Protein AF-A0A8T4ZIY9-F1 (afdb_monomer_lite)

Foldseek 3Di:
DFDDKDKDWDQWDQDPVGIDGTDIDIGGTDDDPPPPDPDDPAPPDDPCRCVVVVVVVCVVPPDDDDDPDPD

Radius of gyration: 29.28 Å; chains: 1; bounding box: 62×22×69 Å

Secondary structure (DSSP, 8-state):
-B---EEEEEEEEEETTEEEEEEEEEE---B----SSPPPSSSS--TTTTHHHHHHHHHHS------S---

Structure (mmCIF, N/CA/C/O backbone):
data_AF-A0A8T4ZIY9-F1
#
_entry.id   AF-A0A8T4ZIY9-F1
#
loop_
_atom_site.group_PDB
_atom_site.id
_atom_site.type_symbol
_atom_site.label_atom_id
_atom_site.label_alt_id
_atom_site.label_comp_id
_atom_site.label_asym_id
_atom_site.label_entity_id
_atom_site.label_seq_id
_atom_site.pdbx_PDB_ins_code
_atom_site.Cartn_x
_atom_site.Cartn_y
_atom_site.Cartn_z
_atom_site.occupancy
_atom_site.B_iso_or_equiv
_atom_site.auth_seq_id
_atom_site.auth_comp_id
_atom_site.auth_asym_id
_atom_site.auth_atom_id
_atom_site.pdbx_PDB_model_num
ATOM 1 N N . MET A 1 1 ? -24.993 2.909 3.985 1.00 53.81 1 MET A N 1
ATOM 2 C CA . MET A 1 1 ? -26.462 2.771 4.202 1.00 53.81 1 MET A CA 1
ATOM 3 C C . MET A 1 1 ? -26.770 2.977 5.689 1.00 53.81 1 MET A C 1
ATOM 5 O O . MET A 1 1 ? -26.010 2.485 6.509 1.00 53.81 1 MET A O 1
ATOM 9 N N . SER A 1 2 ? -27.821 3.718 6.075 1.00 52.81 2 SER A N 1
ATOM 10 C CA . SER A 1 2 ? -28.139 3.936 7.504 1.00 52.81 2 SER A CA 1
ATOM 11 C C . SER A 1 2 ? -28.752 2.672 8.119 1.00 52.81 2 SER A C 1
ATOM 13 O O . SER A 1 2 ? -29.831 2.245 7.704 1.00 52.81 2 SER A O 1
ATOM 15 N N . LYS A 1 3 ? -28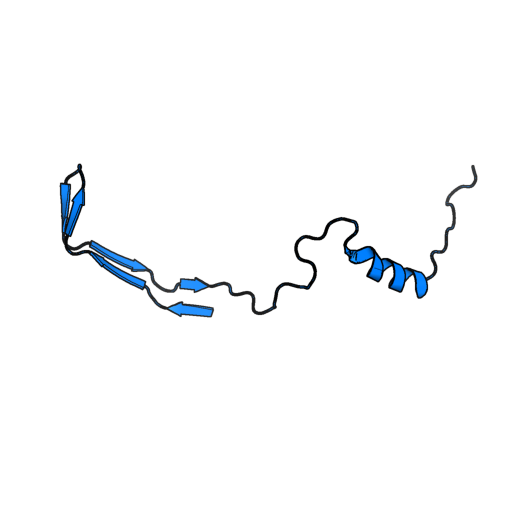.071 2.061 9.094 1.00 56.56 3 LYS A N 1
ATOM 16 C CA . LYS A 1 3 ? -28.527 0.843 9.779 1.00 56.56 3 LYS A CA 1
ATOM 17 C C . LYS A 1 3 ? -28.918 1.172 11.225 1.00 56.56 3 LYS A C 1
ATOM 19 O O . LYS A 1 3 ? -28.146 0.963 12.147 1.00 56.56 3 LYS A O 1
ATOM 24 N N . LYS A 1 4 ? -30.185 1.581 11.376 1.00 62.50 4 LYS A N 1
ATOM 25 C CA . LYS A 1 4 ? -31.010 1.560 12.607 1.00 62.50 4 LYS A CA 1
ATOM 26 C C . LYS A 1 4 ? -30.622 2.533 13.735 1.00 62.50 4 LYS A C 1
ATOM 28 O O . LYS A 1 4 ? -29.476 2.940 13.876 1.00 62.50 4 LYS A O 1
ATOM 33 N N . ASP A 1 5 ? -31.634 2.871 14.535 1.00 63.84 5 ASP A N 1
ATOM 34 C CA . ASP A 1 5 ? -31.515 3.639 15.777 1.00 63.84 5 ASP A CA 1
ATOM 35 C C . ASP A 1 5 ? -31.249 2.676 16.952 1.00 63.84 5 ASP A C 1
ATOM 37 O O . ASP A 1 5 ? -31.921 1.644 17.076 1.00 63.84 5 ASP A O 1
ATOM 41 N N . LEU A 1 6 ? -30.287 2.995 17.823 1.00 75.44 6 LEU A N 1
ATOM 42 C CA . LEU A 1 6 ? -29.933 2.194 19.000 1.00 75.44 6 LEU A CA 1
ATOM 43 C C . LEU A 1 6 ? -30.483 2.859 20.267 1.00 75.44 6 LEU A C 1
ATOM 45 O O . LEU A 1 6 ? -30.055 3.945 20.651 1.00 75.44 6 LEU A O 1
ATOM 49 N N . LYS A 1 7 ? -31.418 2.187 20.945 1.00 75.31 7 LYS A N 1
ATOM 50 C CA . LYS A 1 7 ? -31.962 2.621 22.240 1.00 75.31 7 LYS A CA 1
ATOM 51 C C . LYS A 1 7 ? -31.526 1.661 23.340 1.00 75.31 7 LYS A C 1
ATOM 53 O O . LYS A 1 7 ? -31.924 0.498 23.336 1.00 75.31 7 LYS A O 1
ATOM 58 N N . LEU A 1 8 ? -30.735 2.154 24.286 1.00 77.62 8 LEU A N 1
ATOM 59 C CA . LEU A 1 8 ? -30.285 1.426 25.471 1.00 77.62 8 LEU A CA 1
ATOM 60 C C . LEU A 1 8 ? -30.939 2.043 26.708 1.00 77.62 8 LEU A C 1
ATOM 62 O O . LEU A 1 8 ? -30.850 3.250 26.927 1.00 77.62 8 LEU A O 1
ATOM 66 N N . LYS A 1 9 ? -31.602 1.217 27.518 1.00 77.25 9 LYS A N 1
ATOM 67 C CA . LYS A 1 9 ? -32.153 1.610 28.820 1.00 77.25 9 LYS A CA 1
ATOM 68 C C . LYS A 1 9 ? -31.448 0.817 29.908 1.00 77.25 9 LYS A C 1
ATOM 70 O O . LYS A 1 9 ? -31.348 -0.403 29.804 1.00 77.25 9 LYS A O 1
ATOM 75 N N . VAL A 1 10 ? -30.952 1.517 30.920 1.00 81.81 10 VAL A N 1
ATOM 76 C CA . VAL A 1 10 ? -30.304 0.944 32.099 1.00 81.81 10 VAL A CA 1
ATOM 77 C C . VAL A 1 10 ? -31.065 1.432 33.324 1.00 81.81 10 VAL A C 1
ATOM 79 O O . VAL A 1 10 ? -31.066 2.624 33.636 1.00 81.81 10 VAL A O 1
ATOM 82 N N . ASP A 1 11 ? -31.731 0.504 34.007 1.00 71.12 11 ASP A N 1
ATOM 83 C CA . ASP A 1 11 ? -32.647 0.831 35.102 1.00 71.12 11 ASP A CA 1
ATOM 84 C C . ASP A 1 11 ? -31.909 1.258 36.379 1.00 71.12 11 ASP A C 1
ATOM 86 O O . ASP A 1 11 ? -32.356 2.176 37.070 1.00 71.12 11 ASP A O 1
ATOM 90 N N . GLU A 1 12 ? -30.749 0.662 36.670 1.00 69.12 12 GLU A N 1
ATOM 91 C CA . GLU A 1 12 ? -29.966 0.983 37.864 1.00 69.12 12 GLU A CA 1
ATOM 92 C C . GLU A 1 12 ? -28.471 0.705 37.639 1.00 69.12 12 GLU A C 1
ATOM 94 O O . GLU A 1 12 ? -28.065 -0.418 37.342 1.00 69.12 12 GLU A O 1
ATOM 99 N N . PHE A 1 13 ? -27.642 1.742 37.766 1.00 73.56 13 PHE A N 1
ATOM 100 C CA . PHE A 1 13 ? -26.185 1.657 37.703 1.00 73.56 13 PHE A CA 1
ATOM 101 C C . PHE A 1 13 ? -25.588 2.174 39.012 1.00 73.56 13 PHE A C 1
ATOM 103 O O . PHE A 1 13 ? -25.751 3.340 39.371 1.00 73.56 13 PHE A O 1
ATOM 110 N N . SER A 1 14 ? -24.894 1.300 39.737 1.00 65.12 14 SER A N 1
ATOM 111 C CA . SER A 1 14 ? -24.231 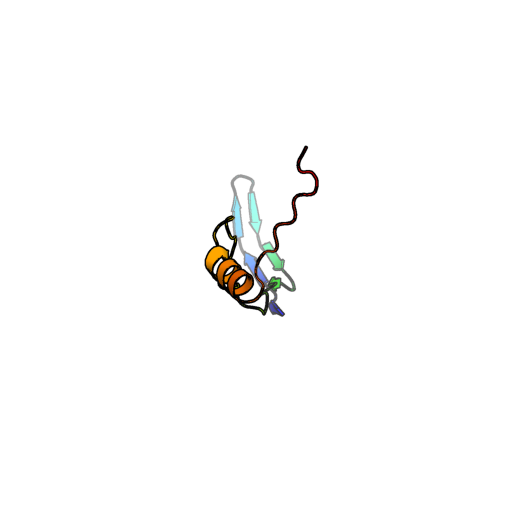1.638 40.996 1.00 65.12 14 SER A CA 1
ATOM 112 C C . SER A 1 14 ? -22.732 1.790 40.759 1.00 65.12 14 SER A C 1
ATOM 114 O O . SER A 1 14 ? -22.058 0.818 40.423 1.00 65.12 14 SER A O 1
ATOM 116 N N . SER A 1 15 ? -22.206 2.999 40.951 1.00 74.62 15 SER A N 1
ATOM 117 C CA . SER A 1 15 ? -20.768 3.285 40.896 1.00 74.62 15 SER A CA 1
ATOM 118 C C . SER A 1 15 ? -20.261 3.767 42.253 1.00 74.62 15 SER A C 1
ATOM 120 O O . SER A 1 15 ? -21.046 4.176 43.107 1.00 74.62 15 SER A O 1
ATOM 122 N N . ALA A 1 16 ? -18.941 3.787 42.444 1.00 72.69 16 ALA A N 1
ATOM 123 C CA . ALA A 1 16 ? -18.318 4.299 43.668 1.00 72.69 16 ALA A CA 1
ATOM 124 C C . ALA A 1 16 ? -18.661 5.777 43.979 1.00 72.69 16 ALA A C 1
ATOM 126 O O . ALA A 1 16 ? -18.436 6.228 45.097 1.00 72.69 16 ALA A O 1
ATOM 127 N N . LEU A 1 17 ? -19.214 6.520 43.011 1.00 69.19 17 LEU A N 1
ATOM 128 C CA . LEU A 1 17 ? -19.633 7.919 43.147 1.00 69.19 17 LEU A CA 1
ATOM 129 C C . LEU A 1 17 ? -21.146 8.089 43.407 1.00 69.19 17 LEU A C 1
ATOM 131 O O . LEU A 1 17 ? -21.593 9.210 43.633 1.00 69.19 17 LEU A O 1
ATOM 135 N N . GLY A 1 18 ? -21.937 7.008 43.396 1.00 69.06 18 GLY A N 1
ATOM 136 C CA . GLY A 1 18 ? -23.383 7.041 43.647 1.00 69.06 18 GLY A CA 1
ATOM 137 C C . GLY A 1 18 ? -24.198 6.101 42.752 1.00 69.06 18 GLY A C 1
ATOM 138 O O . GLY A 1 18 ? -23.667 5.467 41.832 1.00 69.06 18 GLY A O 1
ATOM 139 N N . THR A 1 19 ? -25.503 6.020 43.034 1.00 71.81 19 THR A N 1
ATOM 140 C CA . THR A 1 19 ? -26.492 5.231 42.286 1.00 71.81 19 THR A CA 1
ATOM 141 C C . THR A 1 19 ? -27.225 6.098 41.260 1.00 71.81 19 THR A C 1
ATOM 143 O O . THR A 1 19 ? -27.888 7.077 41.596 1.00 71.81 19 THR A O 1
ATOM 146 N N . LEU A 1 20 ? -27.112 5.730 39.986 1.00 70.25 20 LEU A N 1
ATOM 147 C CA . LEU A 1 20 ? -27.806 6.363 38.868 1.00 70.25 20 LEU A CA 1
ATOM 148 C C . LEU A 1 20 ? -28.982 5.467 38.459 1.00 70.25 20 LEU A C 1
ATOM 150 O O . LEU A 1 20 ? -28.778 4.323 38.057 1.00 70.25 20 LEU A O 1
ATOM 154 N N . LYS A 1 21 ? -30.212 5.976 38.583 1.00 72.50 21 LYS A N 1
ATOM 155 C CA . LYS A 1 21 ? -31.448 5.265 38.217 1.00 72.50 21 LYS A CA 1
ATOM 156 C C . LYS A 1 21 ? -32.029 5.811 36.918 1.00 72.50 21 LYS A C 1
ATOM 158 O O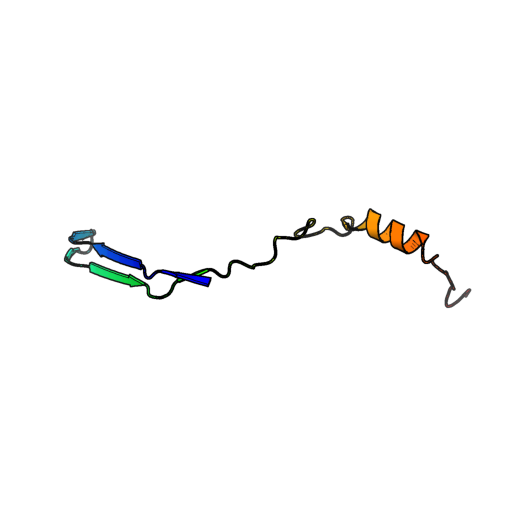 . LYS A 1 21 ? -32.118 7.026 36.758 1.00 72.50 21 LYS A O 1
ATOM 163 N N . GLY A 1 22 ? -32.462 4.915 36.032 1.00 72.38 22 GLY A N 1
ATOM 164 C CA . GLY A 1 22 ? -33.202 5.259 34.814 1.00 72.38 22 GLY A CA 1
ATOM 165 C C . GLY A 1 22 ? -32.379 5.966 33.731 1.00 72.38 22 GLY A C 1
ATOM 166 O O . GLY A 1 22 ? -32.843 6.947 33.151 1.00 72.38 22 GLY A O 1
ATOM 167 N N . LEU A 1 23 ? -31.165 5.489 33.444 1.00 78.00 23 LEU A N 1
ATOM 168 C CA . LEU A 1 23 ? -30.338 6.026 32.362 1.00 78.00 23 LEU A CA 1
ATOM 169 C C . LEU A 1 23 ? -30.850 5.520 31.001 1.00 78.00 23 LEU A C 1
ATOM 171 O O . LEU A 1 23 ? -30.896 4.316 30.756 1.00 78.00 23 LEU A O 1
ATOM 175 N N . GLN A 1 24 ? -31.188 6.435 30.091 1.00 73.19 24 GLN A N 1
ATOM 176 C CA . GLN A 1 24 ? -31.602 6.116 28.721 1.00 73.19 24 GLN A CA 1
ATOM 177 C C . GLN A 1 24 ? -30.640 6.760 27.718 1.00 73.19 24 GLN A C 1
ATOM 179 O O . GLN A 1 24 ? -30.459 7.975 27.715 1.00 73.19 24 GLN A O 1
ATOM 184 N N . ILE A 1 25 ? -30.029 5.941 26.865 1.00 79.81 25 ILE A N 1
ATOM 185 C CA . ILE A 1 25 ? -29.121 6.360 25.796 1.00 79.81 25 ILE A CA 1
ATOM 186 C C . ILE A 1 25 ? -29.819 6.074 24.467 1.00 79.81 25 ILE A C 1
ATOM 188 O O . ILE A 1 25 ? -30.109 4.922 24.146 1.00 79.81 25 ILE A O 1
ATOM 192 N N . GLU A 1 26 ? -30.097 7.125 23.697 1.00 74.31 26 GLU A N 1
ATOM 193 C CA . GLU A 1 26 ? -30.622 7.015 22.336 1.00 74.31 26 GLU A CA 1
ATOM 194 C C . GLU A 1 26 ? -29.568 7.505 21.348 1.00 74.31 26 GLU A C 1
ATOM 196 O O . GLU A 1 26 ? -29.223 8.684 21.307 1.00 74.31 26 GLU A O 1
ATOM 201 N N . ILE A 1 27 ? -29.049 6.582 20.553 1.00 77.38 27 ILE A N 1
ATOM 202 C CA . ILE A 1 27 ? -28.182 6.876 19.421 1.00 77.38 27 ILE A CA 1
ATOM 203 C C . ILE A 1 27 ? -29.082 6.796 18.193 1.00 77.38 27 ILE A C 1
ATOM 205 O O . ILE A 1 27 ? -29.721 5.772 17.954 1.00 77.38 27 ILE A O 1
ATOM 209 N N . GLY A 1 28 ? -29.193 7.913 17.472 1.00 72.75 28 GLY A N 1
ATOM 210 C CA . GLY A 1 28 ? -30.011 8.016 16.265 1.00 72.75 28 GLY A CA 1
ATOM 211 C C . GLY A 1 28 ? -29.417 7.223 15.100 1.00 72.75 28 GLY A C 1
ATOM 212 O O . GLY A 1 28 ? -28.869 6.138 15.273 1.00 72.75 28 GLY A O 1
ATOM 213 N N . ARG A 1 29 ? -29.478 7.787 13.893 1.00 67.88 29 ARG A N 1
ATOM 214 C CA . ARG A 1 29 ? -29.018 7.096 12.684 1.00 67.88 29 ARG A CA 1
ATOM 215 C C . ARG A 1 29 ? -27.537 6.743 12.757 1.00 67.88 29 ARG A C 1
ATOM 217 O O . ARG A 1 29 ? -26.678 7.621 12.686 1.00 67.88 29 ARG A O 1
ATOM 224 N N . ILE A 1 30 ? -27.260 5.447 12.809 1.00 68.12 30 ILE A N 1
ATOM 225 C CA . ILE A 1 30 ? -25.915 4.909 12.640 1.00 68.12 30 ILE A CA 1
ATOM 226 C C . ILE A 1 30 ? -25.643 4.814 11.136 1.00 68.12 30 ILE A C 1
ATOM 228 O O . ILE A 1 30 ? -26.416 4.211 10.380 1.00 68.12 30 ILE A O 1
ATOM 232 N N . TYR A 1 31 ? -24.568 5.461 10.694 1.00 63.47 31 TYR A N 1
ATOM 233 C CA . TYR A 1 31 ? -24.088 5.393 9.320 1.00 63.47 31 TYR A CA 1
ATOM 234 C C . TYR A 1 31 ? -22.915 4.420 9.269 1.00 63.47 31 TYR A C 1
ATOM 236 O O . TYR A 1 31 ? -21.826 4.734 9.737 1.00 63.47 31 TYR A O 1
ATOM 244 N N . GLU A 1 32 ? -23.146 3.237 8.702 1.00 63.41 32 GLU A N 1
ATOM 245 C CA . GLU A 1 32 ? -22.052 2.413 8.197 1.00 63.41 32 GLU A CA 1
ATOM 246 C C . GLU A 1 32 ? -21.737 2.897 6.780 1.00 63.41 32 GLU A C 1
ATOM 248 O O . GLU A 1 32 ? -22.550 2.756 5.852 1.00 63.41 32 GLU A O 1
ATOM 253 N N . GLU A 1 33 ? -20.556 3.493 6.620 1.00 65.94 33 GLU A N 1
ATOM 254 C CA . GLU A 1 33 ? -19.890 3.609 5.324 1.00 65.94 33 GLU A CA 1
ATOM 255 C C . GLU A 1 33 ? -19.352 2.223 4.936 1.00 65.94 33 GLU A C 1
ATOM 257 O O . GLU A 1 33 ? -18.152 1.967 4.923 1.00 65.94 33 GLU A O 1
ATOM 262 N N . GLU A 1 34 ? -20.263 1.287 4.655 1.00 67.25 34 GLU A N 1
ATOM 263 C CA . GLU A 1 34 ? -19.932 0.125 3.833 1.00 67.25 34 GLU A CA 1
ATOM 264 C C . GLU A 1 34 ? -19.628 0.672 2.437 1.00 67.25 34 GLU A C 1
ATOM 266 O O . GLU A 1 34 ? -20.538 1.053 1.699 1.00 67.25 34 GLU A O 1
ATOM 271 N N . TRP A 1 35 ? -18.341 0.788 2.109 1.00 71.06 35 TRP A N 1
ATOM 272 C CA . TRP A 1 35 ? -17.897 0.976 0.732 1.00 71.06 35 TRP A CA 1
ATOM 273 C C . TRP A 1 35 ? -18.521 -0.141 -0.116 1.00 71.06 35 TRP A C 1
ATOM 275 O O . TRP A 1 35 ? -18.306 -1.319 0.166 1.00 71.06 35 TRP A O 1
ATOM 285 N N . GLU A 1 36 ? -19.340 0.224 -1.108 1.00 77.19 36 GLU A N 1
ATOM 286 C CA . GLU A 1 36 ? -20.052 -0.759 -1.941 1.00 77.19 36 GLU A CA 1
ATOM 287 C C . GLU A 1 36 ? -19.085 -1.576 -2.805 1.00 77.19 36 GLU A C 1
ATOM 289 O O . GLU A 1 36 ? -19.358 -2.733 -3.129 1.00 77.19 36 GLU A O 1
ATOM 294 N N . GLU A 1 37 ? -17.938 -0.990 -3.161 1.00 83.12 37 GLU A N 1
ATOM 295 C CA . GLU A 1 37 ? -16.912 -1.695 -3.915 1.00 83.12 37 GLU A CA 1
ATOM 296 C C . GLU A 1 37 ? -16.088 -2.602 -2.994 1.00 83.12 37 GLU A C 1
ATOM 298 O O . GLU A 1 37 ? -15.577 -2.152 -1.960 1.00 83.12 37 GLU A O 1
ATOM 303 N N . PRO A 1 38 ? -15.912 -3.882 -3.368 1.00 86.69 38 PRO A N 1
ATOM 304 C CA . PRO A 1 38 ? -15.054 -4.773 -2.616 1.00 86.69 38 PRO A CA 1
ATOM 305 C C . PRO A 1 38 ? -13.615 -4.263 -2.668 1.00 86.69 38 PRO A C 1
ATOM 307 O O . PRO A 1 38 ? -13.156 -3.706 -3.667 1.00 86.69 38 PRO A O 1
ATOM 310 N N . ILE A 1 39 ? -12.878 -4.519 -1.590 1.00 88.81 39 ILE A N 1
ATOM 311 C CA . ILE A 1 39 ? -11.446 -4.241 -1.539 1.00 88.81 39 ILE A CA 1
ATOM 312 C C . ILE A 1 39 ? -10.777 -4.926 -2.736 1.00 88.81 39 ILE A C 1
ATOM 314 O O . ILE A 1 39 ? -10.962 -6.122 -2.975 1.00 88.81 39 ILE A O 1
ATOM 318 N N . GLY A 1 40 ? -10.008 -4.143 -3.496 1.00 88.75 40 GLY A N 1
ATOM 319 C CA . GLY A 1 40 ? -9.266 -4.643 -4.646 1.00 88.75 40 GLY A CA 1
ATOM 320 C C . GLY A 1 40 ? -8.288 -5.765 -4.265 1.00 88.75 40 GLY A C 1
ATOM 321 O O . GLY A 1 40 ? -7.952 -5.940 -3.096 1.00 88.75 40 GLY A O 1
ATOM 322 N N . PRO A 1 41 ? -7.761 -6.513 -5.246 1.00 90.69 41 PRO A N 1
ATOM 323 C CA . PRO A 1 41 ? -6.941 -7.704 -4.994 1.00 90.69 41 PRO A CA 1
ATOM 324 C C . PRO A 1 41 ? -5.633 -7.419 -4.238 1.00 90.69 41 PRO A C 1
ATOM 326 O O . PRO A 1 41 ? -5.031 -8.330 -3.678 1.00 90.69 41 PRO A O 1
ATOM 329 N N . THR A 1 42 ? -5.175 -6.166 -4.235 1.00 92.38 42 THR A N 1
ATOM 330 C CA . THR A 1 42 ? -3.899 -5.742 -3.648 1.00 92.38 42 THR A CA 1
ATOM 331 C C . THR A 1 42 ? -4.094 -4.527 -2.731 1.00 92.38 42 THR A C 1
ATOM 333 O O . THR A 1 42 ? -3.751 -3.406 -3.124 1.00 92.38 42 THR A O 1
ATOM 336 N N . PRO A 1 43 ? -4.664 -4.705 -1.524 1.00 92.12 43 PRO A N 1
ATOM 337 C CA . PRO A 1 43 ? -4.724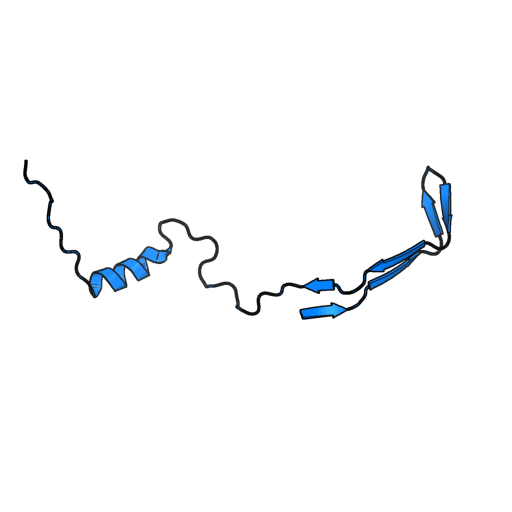 -3.644 -0.524 1.00 92.12 43 PRO A CA 1
ATOM 338 C C . PRO A 1 43 ? -3.317 -3.342 0.013 1.00 92.12 43 PRO A C 1
ATOM 340 O O . PRO A 1 43 ? -2.540 -4.260 0.258 1.00 92.12 43 PRO A O 1
ATOM 343 N N . PHE A 1 44 ? -2.989 -2.059 0.201 1.00 92.94 44 PHE A N 1
ATOM 344 C CA . PHE A 1 44 ? -1.688 -1.589 0.715 1.00 92.94 44 PHE A CA 1
ATOM 345 C C . PHE A 1 44 ? -0.460 -2.193 -0.003 1.00 92.94 44 PHE A C 1
ATOM 347 O O . PHE A 1 44 ? 0.364 -2.874 0.614 1.00 92.94 44 PHE A O 1
ATOM 354 N N . PRO A 1 45 ? -0.311 -1.960 -1.318 1.00 95.00 45 PRO A N 1
ATOM 355 C CA . PRO A 1 45 ? 0.770 -2.553 -2.089 1.00 95.00 45 PRO A CA 1
ATOM 356 C C . PRO A 1 45 ? 2.143 -1.997 -1.681 1.00 95.00 45 PRO A C 1
ATOM 358 O O . PRO A 1 45 ? 2.328 -0.799 -1.480 1.00 95.00 45 PRO A O 1
ATOM 361 N N . SER A 1 46 ? 3.141 -2.877 -1.650 1.00 93.81 46 SER A N 1
ATOM 362 C CA . SER A 1 46 ? 4.562 -2.510 -1.681 1.00 93.81 46 SER A CA 1
ATOM 363 C C . SER A 1 46 ? 5.028 -2.204 -3.115 1.00 93.81 46 SER A C 1
ATOM 365 O O . SER A 1 46 ? 4.340 -2.547 -4.081 1.00 93.81 46 SER A O 1
ATOM 367 N N . VAL A 1 47 ? 6.235 -1.649 -3.275 1.00 92.94 47 VAL A N 1
ATOM 368 C CA . VAL A 1 47 ? 6.826 -1.265 -4.579 1.00 92.94 47 VAL A CA 1
ATOM 369 C C . VAL A 1 47 ? 6.827 -2.404 -5.617 1.00 92.94 47 VAL A C 1
ATOM 371 O O . VAL A 1 47 ? 6.774 -2.153 -6.816 1.00 92.94 47 VAL A O 1
ATOM 374 N N . GLY A 1 48 ? 6.886 -3.670 -5.190 1.00 95.06 48 GLY A N 1
ATOM 375 C CA . GLY A 1 48 ? 6.925 -4.829 -6.093 1.00 95.06 48 GLY A CA 1
ATOM 376 C C . GLY A 1 48 ? 5.564 -5.403 -6.494 1.00 95.06 48 GLY A C 1
ATOM 377 O O . GLY A 1 48 ? 5.512 -6.265 -7.368 1.00 95.06 48 GLY A O 1
ATOM 378 N N . THR A 1 49 ? 4.473 -4.952 -5.876 1.00 96.62 49 THR A N 1
ATOM 379 C CA . THR A 1 49 ? 3.168 -5.645 -5.915 1.00 96.62 49 THR A CA 1
ATOM 380 C C . THR A 1 49 ? 2.572 -5.747 -7.320 1.00 96.62 49 THR A C 1
ATOM 382 O O . THR A 1 49 ? 1.889 -6.716 -7.630 1.00 96.62 49 THR A O 1
ATOM 385 N N . PHE A 1 50 ? 2.876 -4.792 -8.201 1.00 96.38 50 PHE A N 1
ATOM 386 C CA . PHE A 1 50 ? 2.346 -4.747 -9.566 1.00 96.38 50 PHE A CA 1
ATOM 387 C C . PHE A 1 50 ? 3.355 -5.164 -10.642 1.00 96.38 50 PHE A C 1
ATOM 389 O O . PHE A 1 50 ? 3.102 -4.953 -11.827 1.00 96.38 50 PHE A O 1
ATOM 396 N N . ARG A 1 51 ? 4.465 -5.822 -10.270 1.00 95.25 51 ARG A N 1
ATOM 397 C CA . ARG A 1 51 ? 5.551 -6.152 -11.210 1.00 95.25 51 ARG A CA 1
ATOM 398 C C . ARG A 1 51 ? 5.095 -6.975 -12.413 1.00 95.25 51 ARG A C 1
ATOM 400 O O . ARG A 1 51 ? 5.626 -6.813 -13.510 1.00 95.25 51 ARG A O 1
ATOM 407 N N . ASP A 1 52 ? 4.117 -7.851 -12.228 1.00 95.25 52 ASP A N 1
ATOM 408 C CA . ASP A 1 52 ? 3.562 -8.648 -13.324 1.00 95.25 52 ASP A CA 1
ATOM 409 C C . ASP A 1 52 ? 2.763 -7.794 -14.309 1.00 95.25 52 ASP A C 1
ATOM 411 O O . ASP A 1 52 ? 2.800 -8.030 -15.520 1.00 95.25 52 ASP A O 1
ATOM 415 N N . TRP A 1 53 ? 2.070 -6.771 -13.807 1.00 96.06 53 TRP A N 1
ATOM 416 C CA . TRP A 1 53 ? 1.385 -5.794 -14.643 1.00 96.06 53 TRP A CA 1
ATOM 417 C C . TRP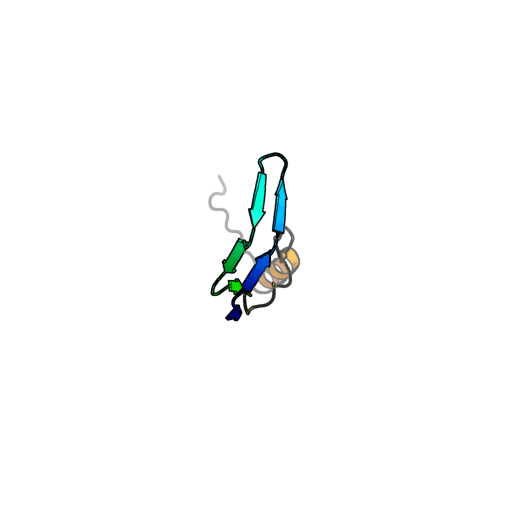 A 1 53 ? 2.383 -4.900 -15.378 1.00 96.06 53 TRP A C 1
ATOM 419 O O . TRP A 1 53 ? 2.267 -4.739 -16.595 1.00 96.06 53 TRP A O 1
ATOM 429 N N . ASP A 1 54 ? 3.431 -4.444 -14.688 1.00 95.50 54 ASP A N 1
ATOM 430 C CA . ASP A 1 54 ? 4.531 -3.697 -15.303 1.00 95.50 54 ASP A CA 1
ATOM 431 C C . ASP A 1 54 ? 5.140 -4.492 -16.466 1.00 95.50 54 ASP A C 1
ATOM 433 O O . ASP A 1 54 ? 5.281 -3.983 -17.575 1.00 95.50 54 ASP A O 1
ATOM 437 N N . ARG A 1 55 ? 5.423 -5.788 -16.268 1.00 96.25 55 ARG A N 1
ATOM 438 C CA . ARG A 1 55 ? 5.947 -6.672 -17.325 1.00 96.25 55 ARG A CA 1
ATOM 439 C C . ARG A 1 55 ? 4.993 -6.794 -18.514 1.00 96.25 55 ARG A C 1
ATOM 441 O O . ARG A 1 55 ? 5.453 -6.798 -19.655 1.00 96.25 55 ARG A O 1
ATOM 448 N N . LYS A 1 56 ? 3.678 -6.879 -18.283 1.00 97.19 56 LYS A N 1
ATOM 449 C CA . LYS A 1 56 ? 2.676 -6.899 -19.367 1.00 97.19 56 LYS A CA 1
ATOM 450 C C . LYS A 1 56 ? 2.703 -5.600 -20.174 1.00 97.19 56 LYS A C 1
ATOM 452 O O . LYS A 1 56 ? 2.674 -5.660 -21.406 1.00 97.19 56 LYS A O 1
ATOM 457 N N . LEU A 1 57 ? 2.815 -4.454 -19.504 1.00 96.69 57 LEU A N 1
ATOM 458 C CA . LEU A 1 57 ? 2.939 -3.151 -20.158 1.00 96.69 57 LEU A CA 1
ATOM 459 C C . LEU A 1 57 ? 4.242 -3.045 -20.956 1.00 96.69 57 LEU A C 1
ATOM 461 O O . LEU A 1 57 ? 4.185 -2.723 -22.136 1.00 96.69 57 LEU A O 1
ATOM 465 N N . LEU A 1 58 ? 5.384 -3.409 -20.368 1.00 96.12 58 LEU A N 1
ATOM 466 C CA . LEU A 1 58 ? 6.705 -3.375 -21.017 1.00 96.12 58 LEU A CA 1
ATOM 467 C C . LEU A 1 58 ? 6.838 -4.377 -22.179 1.00 96.12 58 LEU A C 1
ATOM 469 O O . LEU A 1 58 ? 7.668 -4.215 -23.078 1.00 96.12 58 LEU A O 1
ATOM 473 N N . ASN A 1 59 ? 6.024 -5.434 -22.182 1.00 96.25 59 ASN A N 1
ATOM 474 C CA . ASN A 1 59 ? 5.924 -6.351 -23.313 1.00 96.25 59 ASN A CA 1
ATOM 475 C C . ASN A 1 59 ? 5.202 -5.717 -24.503 1.00 96.25 59 ASN A C 1
ATOM 477 O O . ASN A 1 59 ? 5.645 -5.908 -25.635 1.00 96.25 59 ASN A O 1
ATOM 481 N N . ARG A 1 60 ? 4.127 -4.961 -24.249 1.00 97.38 60 ARG A N 1
ATOM 482 C CA . ARG A 1 60 ? 3.351 -4.258 -25.280 1.00 97.38 60 ARG A CA 1
ATOM 483 C C . ARG A 1 60 ? 4.046 -2.981 -25.758 1.00 97.38 60 ARG A C 1
ATOM 485 O O . ARG A 1 60 ? 4.078 -2.718 -26.954 1.00 97.38 60 ARG A O 1
ATOM 492 N N . TYR A 1 61 ? 4.596 -2.209 -24.829 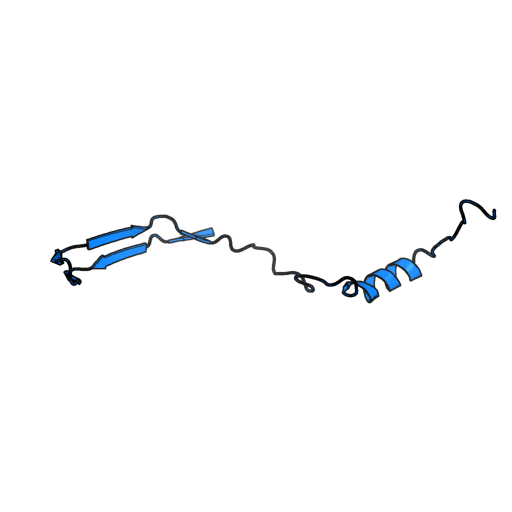1.00 96.88 61 TYR A N 1
ATOM 493 C CA . TYR A 1 61 ? 5.246 -0.925 -25.061 1.00 96.88 61 TYR A CA 1
ATOM 494 C C . TYR A 1 61 ? 6.713 -1.053 -24.678 1.00 96.88 61 TYR A C 1
ATOM 496 O O . TYR A 1 61 ? 7.072 -0.998 -23.501 1.00 96.88 61 TYR A O 1
ATOM 504 N N . LYS A 1 62 ? 7.566 -1.280 -25.679 1.00 94.38 62 LYS A N 1
ATOM 505 C CA . LYS A 1 62 ? 8.996 -1.448 -25.434 1.00 94.38 62 LYS A CA 1
ATOM 506 C C . LYS A 1 62 ? 9.589 -0.131 -24.936 1.00 94.38 62 LYS A C 1
ATOM 508 O O . LYS A 1 62 ? 9.387 0.890 -25.594 1.00 94.38 62 LYS A O 1
ATOM 513 N N . PRO A 1 63 ? 10.316 -0.140 -23.804 1.00 92.44 63 PRO A N 1
ATOM 514 C CA . PRO A 1 63 ? 11.052 1.030 -23.364 1.00 92.44 63 PRO A CA 1
ATOM 515 C C . PRO A 1 63 ? 12.008 1.465 -24.458 1.00 92.44 63 PRO A C 1
ATOM 517 O O . PRO A 1 63 ? 12.788 0.661 -24.970 1.00 92.44 63 PRO A O 1
ATOM 520 N N . PHE A 1 64 ? 11.946 2.742 -24.790 1.00 90.38 64 PHE A N 1
ATOM 521 C CA . PHE A 1 64 ? 12.934 3.370 -25.635 1.00 90.38 64 PHE A CA 1
ATOM 522 C C . PHE A 1 64 ? 13.851 4.186 -24.735 1.00 90.38 64 PHE A C 1
ATOM 524 O O . PHE A 1 64 ? 13.434 5.177 -24.139 1.00 90.38 64 PHE A O 1
ATOM 531 N N . TYR A 1 65 ? 15.084 3.715 -24.581 1.00 87.38 65 TYR A N 1
ATOM 532 C CA . TYR A 1 65 ? 16.102 4.443 -23.845 1.00 87.38 65 TYR A CA 1
ATOM 533 C C . TYR A 1 65 ? 16.804 5.406 -24.802 1.00 87.38 65 TYR A C 1
ATOM 535 O O . TYR A 1 65 ? 17.507 4.971 -25.712 1.00 87.38 65 TYR A O 1
ATOM 543 N N . MET A 1 66 ? 16.597 6.703 -24.592 1.00 87.50 66 MET A N 1
ATOM 544 C CA . MET A 1 66 ? 17.318 7.774 -25.272 1.00 87.50 66 MET A CA 1
ATOM 545 C C . MET A 1 66 ? 18.048 8.585 -24.199 1.00 87.50 66 MET A C 1
ATOM 547 O O . MET A 1 66 ? 17.393 9.353 -23.488 1.00 87.50 66 MET A O 1
ATOM 551 N N . PRO A 1 67 ? 19.364 8.377 -24.007 1.00 87.75 67 PRO A N 1
ATOM 552 C CA . PRO A 1 67 ? 20.127 9.172 -23.058 1.00 87.75 67 PRO A CA 1
ATOM 553 C C . PRO A 1 67 ? 20.059 10.646 -23.466 1.00 87.75 67 PRO A C 1
ATOM 555 O O . PRO A 1 67 ? 20.157 10.992 -24.640 1.00 87.75 67 PRO A O 1
ATOM 558 N N . PHE A 1 68 ? 19.842 11.517 -22.482 1.00 81.19 68 PHE A N 1
ATOM 559 C CA . PHE A 1 68 ? 19.744 12.958 -22.714 1.00 81.19 68 PHE A CA 1
ATOM 560 C C . PHE A 1 68 ? 21.117 13.592 -23.004 1.00 81.19 68 PHE A C 1
ATOM 562 O O . PHE A 1 68 ? 21.185 14.648 -23.624 1.00 81.19 68 PHE A O 1
ATOM 569 N N . CYS A 1 69 ? 22.204 12.947 -22.570 1.00 80.75 69 CYS A N 1
ATOM 570 C CA . CYS A 1 69 ? 23.576 13.383 -22.800 1.00 80.75 69 CYS A CA 1
ATOM 571 C C . CYS A 1 69 ? 24.519 12.171 -22.808 1.00 80.75 69 CYS A C 1
ATOM 573 O O . CYS A 1 69 ? 24.461 11.364 -21.882 1.00 80.75 69 CYS A O 1
ATOM 575 N N . ASP A 1 70 ? 25.398 12.090 -23.810 1.00 74.19 70 ASP A N 1
ATOM 576 C CA . ASP A 1 70 ? 26.497 11.107 -23.899 1.00 74.19 70 ASP A CA 1
ATOM 577 C C . ASP A 1 70 ? 27.820 11.640 -23.291 1.00 74.19 70 ASP A C 1
ATOM 579 O O . ASP A 1 70 ? 28.877 11.043 -23.491 1.00 74.19 70 ASP A O 1
ATOM 583 N N . LEU A 1 71 ? 27.763 12.800 -22.619 1.00 61.34 71 LEU A N 1
ATOM 584 C CA . LEU A 1 71 ? 28.902 13.571 -22.093 1.00 61.34 71 LEU A CA 1
ATOM 585 C C . LEU A 1 71 ? 29.582 12.926 -20.878 1.00 61.34 71 LEU A C 1
ATOM 587 O O . LEU A 1 71 ? 28.856 12.520 -19.942 1.00 61.34 71 LEU A O 1
#

pLDDT: mean 80.42, std 12.53, range [52.81, 97.38]

Sequence (71 aa):
MSKKDLKLKVDEFSSALGTLKGLQIEIGRIYEEEWEEPIGPTPFPSVGTFRDWDRKLLNRYKPFYMPFCDL